Protein 4GRF (pdb70)

Organism: Phocaeicola vulgatus (strain ATCC 8482 / DSM 1447 / JCM 5826 / CCUG 4940 / NBRC 14291 / NCTC 11154) (NCBI:txid435590)

Radius of gyration: 13.59 Å; Cα contacts (8 Å, |Δi|>4): 256; chains: 1; bounding box: 32×30×38 Å

InterPro domains:
  IPR000866 Alkyl hydroperoxide reductase subunit C/ Thiol specific antioxidant [PF00578] (254-372)
  IPR013766 Thioredoxin domain [PS51352] (251-392)
  IPR025380 Domain of unknown function DUF4369 [PF14289] (26-128)
  IPR036249 Thioredoxin-like superfamily [SSF52833] (251-385)
  IPR050553 Thioredoxin family ResA/DsbE subfamily [PTHR42852] (204-386)

CATH classification: 3.40.30.10

Sequence (140 aa):
SLATTGSVAPAITGIDLKGNSVSSLNDFKGKYVLVDFWFAGCSSWCRKETPYLLKTYNAFKDDKKGFTIYGVSTDRREEEDWKKAIEEDKKSYWNQVLLQKDDVKDVLESYCCIVGFPHIILVDPEGKIVAKELRGDDLYNTVEKFVN

Secondary structure (DSSP, 8-state):
-PPTTPBPPP-EEE-TTS-EEEGGGGTTSEEEEEEE-TT-HHHHHTHHHHHHHHHHHTTSSEEEEEEE--S-HHHHHHHHHHHT--SEEEE--HHHHHHHHHHTT--SS-EEEEE-TTSBEEE----HHHHHHHHHHHH-

Nearest PDB structures (foldseek):
  4grf-assembly1_A  TM=1.007E+00  e=1.645E-31  Phocaeicola vulgatus ATCC 8482
  2lrn-assembly1_A  TM=9.675E-01  e=1.064E-24  Bacteroides sp. 4_3_47FAA
  2h1a-assembly1_A  TM=8.755E-01  e=2.260E-12  Bacillus subtilis
  2h19-assembly2_B  TM=8.879E-01  e=3.335E-12  Bacillus subtilis
  1st9-assembly2_B  TM=8.667E-01  e=2.119E-12  Bacillus subtilis

Solvent-accessible surface area: 7210 Å² total; per-residue (Å²): 54,44,70,78,43,34,118,13,36,94,3,61,1,53,30,84,178,56,83,75,23,23,14,95,90,27,110,56,85,44,3,0,0,8,0,10,62,18,69,11,82,138,6,53,119,8,16,87,81,1,61,86,0,46,75,42,4,87,132,114,29,1,6,0,0,0,0,0,20,18,210,114,94,84,40,8,96,122,1,3,98,118,28,108,4,118,17,50,6,0,22,6,104,167,123,54,33,148,91,10,36,106,45,2,58,20,135,39,60,11,14,1,3,0,2,15,33,135,8,93,4,33,13,68,113,4,65,15,98,78,0,56,80,19,0,70,145,55,27,107

B-factor: mean 28.74, std 13.78, range [12.65, 127.07]

Foldseek 3Di:
DDDFQDFQDKDWFAWPVRDIDIPLNLQQAKEKEWEEELPPVQSLVQLVVQVVLCVVPVVQRYFYEYEYAYPDPVSRVVSCVVSVNPTTYGYHDNVCNVVNCVSVVPDDPGWIFIAHSRRGTHGTPDGDPSNNVVSVVVRD

Structure (mmCIF, N/CA/C/O backbone):
data_4GRF
#
_entry.id   4GRF
#
_cell.length_a   34.664
_cell.length_b   52.650
_cell.length_c   82.622
_cell.angle_alpha   90.00
_cell.angle_beta   90.00
_cell.angle_gamma   90.00
#
_symmetry.space_group_name_H-M   'P 21 21 21'
#
loop_
_entity.id
_entity.type
_entity.pdbx_description
1 polymer 'Putative thiol-disulfide oxidoreductase'
2 non-polymer 'CHLORIDE ION'
3 non-polymer 'SULFATE ION'
4 non-polymer GLUTATHIONE
5 water water
#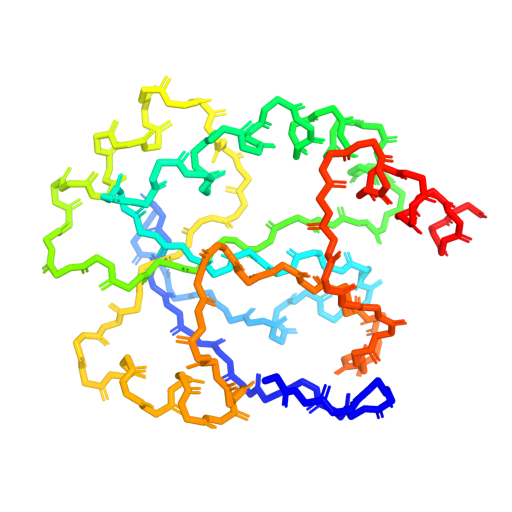
loop_
_atom_site.group_PDB
_atom_site.id
_atom_site.type_symbol
_atom_site.label_atom_id
_atom_site.label_alt_id
_atom_site.label_comp_id
_atom_site.label_asym_id
_atom_site.label_entity_id
_atom_site.label_seq_id
_atom_site.pdbx_PDB_ins_code
_atom_site.Cartn_x
_atom_site.Cartn_y
_atom_site.Cartn_z
_atom_site.occupancy
_atom_site.B_iso_or_equiv
_atom_site.auth_seq_id
_atom_site.auth_comp_id
_atom_site.auth_asym_id
_atom_site.auth_atom_id
_atom_site.pdbx_PDB_model_num
ATOM 1 N N . SER A 1 2 ? 27.738 56.071 19.569 1.00 42.11 250 SER A N 1
ATOM 2 C CA . SER A 1 2 ? 28.403 55.212 18.556 1.00 40.10 250 SER A CA 1
ATOM 3 C C . SER A 1 2 ? 29.917 55.476 18.520 1.00 47.03 250 SER A C 1
ATOM 4 O O . SER A 1 2 ? 30.428 56.353 19.207 1.00 43.67 250 SER A O 1
ATOM 7 N N . LEU A 1 3 ? 30.623 54.690 17.720 1.00 31.83 251 LEU A N 1
ATOM 8 C CA . LEU A 1 3 ? 32.062 54.854 17.516 1.00 30.67 251 LEU A CA 1
ATOM 9 C C . LEU A 1 3 ? 32.308 55.512 16.167 1.00 29.40 251 LEU A C 1
ATOM 10 O O . LEU A 1 3 ? 31.459 55.478 15.278 1.00 30.83 251 LEU A O 1
ATOM 15 N N . ALA A 1 4 ? 33.498 56.075 16.000 1.00 27.91 252 ALA A N 1
ATOM 16 C CA . ALA A 1 4 ? 33.884 56.645 14.717 1.00 31.71 252 ALA A CA 1
ATOM 17 C C . ALA A 1 4 ? 33.992 55.581 13.635 1.00 28.28 252 ALA A C 1
ATOM 18 O O . ALA A 1 4 ? 34.490 54.482 13.901 1.00 30.92 252 ALA A O 1
ATOM 20 N N . THR A 1 5 ? 33.555 55.902 12.414 1.00 31.56 253 THR A N 1
ATOM 21 C CA A THR A 1 5 ? 33.788 55.004 11.282 0.50 30.51 253 THR A CA 1
ATOM 22 C CA B THR A 1 5 ? 33.785 55.034 11.265 0.50 30.98 253 THR A CA 1
ATOM 23 C C . THR A 1 5 ? 35.300 54.832 11.131 1.00 30.46 253 THR A C 1
ATOM 24 O O . THR A 1 5 ? 36.078 55.750 11.397 1.00 31.32 253 THR A O 1
ATOM 31 N N . GLY A 1 6 ? 35.716 53.632 10.738 1.00 24.73 254 GLY A N 1
ATOM 32 C CA . GLY A 1 6 ? 37.125 53.255 10.751 1.00 27.19 254 GLY A CA 1
ATOM 33 C C . GLY A 1 6 ? 37.554 52.576 12.040 1.00 26.56 254 GLY A C 1
ATOM 34 O O . GLY A 1 6 ? 38.635 51.994 12.114 1.00 27.67 254 GLY A O 1
ATOM 35 N N . SER A 1 7 ? 36.725 52.639 13.076 1.00 22.68 255 SER A N 1
ATOM 36 C CA . SER A 1 7 ? 37.055 51.968 14.337 1.00 24.45 255 SER A CA 1
ATOM 37 C C . SER A 1 7 ? 36.991 50.459 14.161 1.00 22.00 255 SER A C 1
ATOM 38 O O . SER A 1 7 ? 36.182 49.963 13.393 1.00 23.10 255 SER A O 1
ATOM 41 N N . VAL A 1 8 ? 37.805 49.739 14.922 1.00 21.51 256 VAL A N 1
ATOM 42 C CA . VAL A 1 8 ? 37.698 48.286 15.001 1.00 19.96 256 VAL A CA 1
ATOM 43 C C . VAL A 1 8 ? 36.473 47.948 15.849 1.00 24.06 256 VAL A C 1
ATOM 44 O O . VAL A 1 8 ? 36.331 48.435 16.980 1.00 24.59 256 VAL A O 1
ATOM 48 N N . ALA A 1 9 ? 35.581 47.124 15.308 1.00 20.59 257 ALA A N 1
ATOM 49 C CA . ALA A 1 9 ? 34.392 46.751 16.052 1.00 20.85 257 ALA A CA 1
ATOM 50 C C . ALA A 1 9 ? 34.771 45.886 17.260 1.00 15.76 257 ALA A C 1
ATOM 51 O O . ALA A 1 9 ? 35.402 44.832 17.114 1.00 20.28 257 ALA A O 1
ATOM 53 N N . PRO A 1 10 ? 34.390 46.326 18.460 1.00 19.44 258 PRO A N 1
ATOM 54 C CA . PRO A 1 10 ? 34.641 45.523 19.653 1.00 21.18 258 PRO A CA 1
ATOM 55 C C . PRO A 1 10 ? 33.972 44.150 19.657 1.00 26.19 258 PRO A C 1
ATOM 56 O O . PRO A 1 10 ? 32.971 43.904 18.955 1.00 19.69 258 PRO A O 1
ATOM 60 N N . ALA A 1 11 ? 34.551 43.250 20.437 1.00 25.32 259 ALA A N 1
ATOM 61 C CA . ALA A 1 11 ? 34.042 41.896 20.519 1.00 25.83 259 ALA A CA 1
ATOM 62 C C . ALA A 1 11 ? 32.580 41.859 20.998 1.00 20.83 259 ALA A C 1
ATOM 63 O O . ALA A 1 11 ? 32.145 42.656 21.825 1.00 23.17 259 ALA A O 1
ATOM 65 N N . ILE A 1 12 ? 31.831 40.904 20.448 1.00 21.15 260 ILE A N 1
ATOM 66 C CA . ILE A 1 12 ? 30.469 40.616 20.866 1.00 18.97 260 ILE A CA 1
ATOM 67 C C . ILE A 1 12 ? 30.283 39.098 20.833 1.00 18.99 260 ILE A C 1
ATOM 68 O O . ILE A 1 12 ? 30.657 38.445 19.842 1.00 18.45 260 ILE A O 1
ATOM 73 N N . THR A 1 13 ? 29.709 38.537 21.900 1.00 18.73 261 THR A N 1
ATOM 74 C CA . THR A 1 13 ? 29.284 37.154 21.903 1.00 17.05 261 THR A CA 1
ATOM 75 C C . THR A 1 13 ? 27.925 37.084 22.565 1.00 17.72 261 THR A C 1
ATOM 76 O O . THR A 1 13 ? 27.689 37.767 23.562 1.00 21.05 261 THR A O 1
ATOM 80 N N . GLY A 1 14 ? 27.037 36.293 21.987 1.00 21.88 262 GLY A N 1
ATOM 81 C CA . GLY A 1 14 ? 25.749 35.989 22.594 1.00 22.95 262 GLY A CA 1
ATOM 82 C C . GLY A 1 14 ? 25.372 34.555 22.256 1.00 24.82 262 GLY A C 1
ATOM 83 O O . GLY A 1 14 ? 26.102 33.858 21.537 1.00 20.88 262 GLY A O 1
ATOM 84 N N . ILE A 1 15 ? 24.224 34.117 22.783 1.00 20.10 263 ILE A N 1
ATOM 85 C CA . ILE A 1 15 ? 23.694 32.794 22.514 1.00 18.69 263 ILE A CA 1
ATOM 86 C C . ILE A 1 15 ? 22.618 32.860 21.428 1.00 17.08 263 ILE A C 1
ATOM 87 O O . ILE A 1 15 ? 21.707 33.690 21.494 1.00 20.67 263 ILE A O 1
ATOM 92 N N . ASP A 1 16 ? 22.725 31.982 20.422 1.00 17.69 264 ASP A N 1
ATOM 93 C CA . ASP A 1 16 ? 21.848 32.021 19.277 1.00 20.17 264 ASP A CA 1
ATOM 94 C C . ASP A 1 16 ? 20.641 31.131 19.523 1.00 19.47 264 ASP A C 1
ATOM 95 O O . ASP A 1 16 ? 20.479 30.609 20.643 1.00 20.28 264 ASP A O 1
ATOM 100 N N . LEU A 1 17 ? 19.789 30.992 18.516 1.00 18.60 265 LEU A N 1
ATOM 101 C CA . LEU A 1 17 ? 18.524 30.250 18.668 1.00 19.24 265 LEU A CA 1
ATOM 102 C C . LEU A 1 17 ? 18.762 28.729 18.733 1.00 20.49 265 LEU A C 1
ATOM 103 O O . LEU A 1 17 ? 17.861 27.948 19.064 1.00 23.14 265 LEU A O 1
ATOM 108 N N . LYS A 1 18 ? 19.961 28.304 18.374 1.00 18.59 266 LYS A N 1
ATOM 109 C CA . LYS A 1 18 ? 20.320 26.884 18.507 1.00 21.48 266 LYS A CA 1
ATOM 110 C C . LYS A 1 18 ? 21.071 26.581 19.810 1.00 22.52 266 LYS A C 1
ATOM 111 O O . LYS A 1 18 ? 21.560 25.470 20.018 1.00 22.71 266 LYS A O 1
ATOM 117 N N . GLY A 1 19 ? 21.132 27.558 20.704 1.00 18.81 267 GLY A N 1
ATOM 118 C CA . GLY A 1 19 ? 21.739 27.368 22.005 1.00 18.28 267 GLY A CA 1
ATOM 119 C C . GLY A 1 19 ? 23.250 27.373 22.018 1.00 21.80 267 GLY A C 1
ATOM 120 O O . GLY A 1 19 ? 23.873 26.874 22.960 1.00 23.55 267 GLY A O 1
ATOM 121 N N . ASN A 1 20 ? 23.840 27.955 20.975 1.00 19.28 268 ASN A N 1
ATOM 122 C CA . ASN A 1 20 ? 25.288 28.006 20.830 1.00 18.64 268 ASN A CA 1
ATOM 123 C C . ASN A 1 20 ? 25.821 29.437 20.936 1.00 21.06 268 ASN A C 1
ATOM 124 O O . ASN A 1 20 ? 25.129 30.384 20.608 1.00 21.39 268 ASN A O 1
ATOM 129 N N . SER A 1 21 ? 27.051 29.589 21.407 1.00 20.86 269 SER A N 1
ATOM 130 C CA . SER A 1 21 ? 27.660 30.897 21.479 1.00 21.32 269 SER A CA 1
ATOM 131 C C . SER A 1 21 ? 28.139 31.262 20.078 1.00 24.88 269 SER A C 1
ATOM 132 O O . SER A 1 21 ? 28.792 30.461 19.410 1.00 26.38 269 SER A O 1
ATOM 135 N N . VAL A 1 22 ? 27.804 32.468 19.641 1.00 19.65 270 VAL A N 1
ATOM 136 C CA . VAL A 1 22 ? 28.183 32.955 18.324 1.00 19.44 270 VAL A CA 1
ATOM 137 C C . VAL A 1 22 ? 28.657 34.391 18.510 1.00 19.30 270 VAL A C 1
ATOM 138 O O . VAL A 1 22 ? 27.975 35.200 19.156 1.00 20.35 270 VAL A O 1
ATOM 142 N N . SER A 1 23 ? 29.848 34.667 17.990 1.00 20.30 271 SER A N 1
ATOM 143 C CA A SER A 1 23 ? 30.523 35.948 18.155 0.50 18.29 271 SER A CA 1
ATOM 144 C CA B SER A 1 23 ? 30.497 35.954 18.165 0.50 19.47 271 SER A CA 1
ATOM 145 C C . SER A 1 23 ? 30.624 36.702 16.834 1.00 18.02 271 SER A C 1
ATOM 146 O O . SER A 1 23 ? 30.600 36.108 15.782 1.00 18.62 271 SER A O 1
ATOM 151 N N . LEU A 1 24 ? 30.786 38.007 16.920 1.00 18.75 272 LEU A N 1
ATOM 152 C CA . LEU A 1 24 ? 30.983 38.827 15.732 1.00 19.93 272 LEU A CA 1
ATOM 153 C C . LEU A 1 24 ? 32.200 38.327 14.943 1.00 16.91 272 LEU A C 1
ATOM 154 O O . LEU A 1 24 ? 32.182 38.287 13.715 1.00 17.38 272 LEU A O 1
ATOM 159 N N . ASN A 1 25 ? 33.244 37.921 15.658 1.00 19.13 273 ASN A N 1
ATOM 160 C CA . ASN A 1 25 ? 34.484 37.416 15.024 1.00 20.39 273 ASN A CA 1
ATOM 161 C C . ASN A 1 25 ? 34.242 36.189 14.139 1.00 22.11 273 ASN A C 1
ATOM 162 O O . ASN A 1 25 ? 34.995 35.928 13.196 1.00 21.66 273 ASN A O 1
ATOM 167 N N . ASP A 1 26 ? 33.169 35.438 14.418 1.00 17.97 274 ASP A N 1
ATOM 168 C CA . ASP A 1 26 ? 32.846 34.264 13.644 1.00 18.56 274 ASP A CA 1
ATOM 169 C C . ASP A 1 26 ? 32.573 34.605 12.188 1.00 19.24 274 ASP A C 1
ATOM 170 O O . ASP A 1 26 ? 32.632 33.729 11.320 1.00 23.29 274 ASP A O 1
ATOM 175 N N . PHE A 1 27 ? 32.293 35.873 11.919 1.00 18.21 275 PHE A N 1
ATOM 176 C CA . PHE A 1 27 ? 31.914 36.298 10.579 1.00 18.70 275 PHE A CA 1
ATOM 177 C C . PHE A 1 27 ? 32.994 37.079 9.846 1.00 17.81 275 PHE A C 1
ATOM 178 O O . PHE A 1 27 ? 32.726 37.713 8.809 1.00 19.43 275 PHE A O 1
ATOM 186 N N . LYS A 1 28 ? 34.209 37.030 10.373 1.00 20.95 276 LYS A N 1
ATOM 187 C CA . LYS A 1 28 ? 35.341 37.550 9.645 1.00 19.53 276 LYS A CA 1
ATOM 188 C C . LYS A 1 28 ? 35.357 36.939 8.248 1.00 20.72 276 LYS A C 1
ATOM 189 O O . LYS A 1 28 ? 35.060 35.746 8.056 1.00 21.48 276 LYS A O 1
ATOM 195 N N . GLY A 1 29 ? 35.680 37.771 7.267 1.00 21.59 277 GLY A N 1
ATOM 196 C CA . GLY A 1 29 ? 35.604 37.364 5.881 1.00 20.21 277 GLY A CA 1
ATOM 197 C C . GLY A 1 29 ? 34.353 37.849 5.174 1.00 25.93 277 GLY A C 1
ATOM 198 O O . GLY A 1 29 ? 34.305 37.876 3.946 1.00 25.85 277 GLY A O 1
ATOM 199 N N . LYS A 1 30 ? 33.335 38.225 5.946 1.00 18.88 278 LYS A N 1
ATOM 200 C CA . LYS A 1 30 ? 32.097 38.750 5.392 1.00 19.27 278 LYS A CA 1
ATOM 201 C C . LYS A 1 30 ? 31.836 40.176 5.848 1.00 15.93 278 LYS A C 1
ATOM 202 O O . LYS A 1 30 ? 32.335 40.601 6.876 1.00 19.11 278 LYS A O 1
ATOM 208 N N . TYR A 1 31 ? 31.087 40.930 5.037 1.00 19.91 279 TYR A N 1
ATOM 209 C CA . TYR A 1 31 ? 30.456 42.140 5.517 1.00 19.42 279 TYR A CA 1
ATOM 210 C C . TYR A 1 31 ? 29.328 41.698 6.442 1.00 18.97 279 TYR A C 1
ATOM 211 O O . TYR A 1 31 ? 28.610 40.754 6.141 1.00 18.82 279 TYR A O 1
ATOM 220 N N . VAL A 1 32 ? 29.195 42.392 7.571 1.00 16.80 280 VAL A N 1
ATOM 221 C CA . VAL A 1 32 ? 28.180 42.061 8.547 1.00 17.36 280 VAL A CA 1
ATOM 222 C C . VAL A 1 32 ? 27.454 43.329 8.950 1.00 15.87 280 VAL A C 1
ATOM 223 O O . VAL A 1 32 ? 28.077 44.271 9.413 1.00 16.93 280 VAL A O 1
ATOM 227 N N . LEU A 1 33 ? 26.139 43.336 8.793 1.00 16.71 281 LEU A N 1
ATOM 228 C CA . LEU A 1 33 ? 25.326 44.352 9.396 1.00 13.65 281 LEU A CA 1
ATOM 229 C C . LEU A 1 33 ? 25.081 43.881 10.814 1.00 16.30 281 LEU A C 1
ATOM 230 O O . LEU A 1 33 ? 24.604 42.760 11.030 1.00 16.86 281 LEU A O 1
ATOM 235 N N . VAL A 1 34 ? 25.451 44.710 11.776 1.00 14.88 282 VAL A N 1
ATOM 236 C CA . VAL A 1 34 ? 25.192 44.413 13.171 1.00 12.96 282 VAL A CA 1
ATOM 237 C C . VAL A 1 34 ? 24.009 45.278 13.635 1.00 13.54 282 VAL A C 1
ATOM 238 O O . VAL A 1 34 ? 24.045 46.513 13.519 1.00 16.85 282 VAL A O 1
ATOM 242 N N . ASP A 1 35 ? 22.956 44.601 14.067 1.00 15.02 283 ASP A N 1
ATOM 243 C CA . ASP A 1 35 ? 21.708 45.230 14.480 1.00 13.95 283 ASP A CA 1
ATOM 244 C C . ASP A 1 35 ? 21.511 45.039 15.970 1.00 15.72 283 ASP A C 1
ATOM 245 O O . ASP A 1 35 ? 21.190 43.936 16.407 1.00 16.19 283 ASP A O 1
ATOM 250 N N . PHE A 1 36 ? 21.759 46.089 16.747 1.00 18.90 284 PHE A N 1
ATOM 251 C CA . PHE A 1 36 ? 21.498 46.076 18.177 1.00 16.84 284 PHE A CA 1
ATOM 252 C C . PHE A 1 36 ? 20.047 46.502 18.426 1.00 16.79 284 PHE A C 1
ATOM 253 O O . PHE A 1 36 ? 19.598 47.564 17.977 1.00 18.19 284 PHE A O 1
ATOM 261 N N . TRP A 1 37 ? 19.324 45.672 19.164 1.00 17.17 285 TRP A N 1
ATOM 262 C CA . TRP A 1 37 ? 17.877 45.841 19.298 1.00 16.97 285 TRP A CA 1
ATOM 263 C C . TRP A 1 37 ? 17.340 45.148 20.541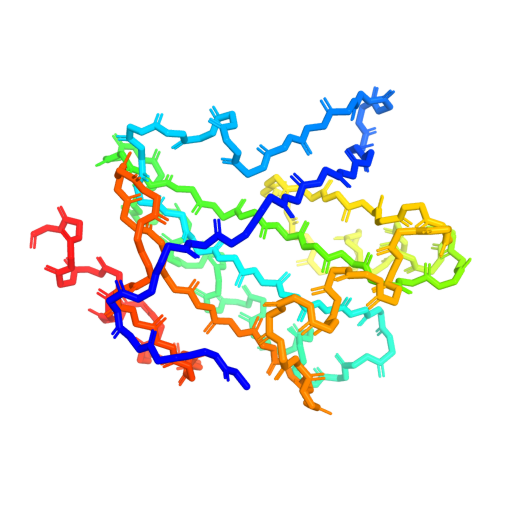 1.00 17.29 285 TRP A C 1
ATOM 264 O O . TRP A 1 37 ? 18.064 44.483 21.272 1.00 18.36 285 TRP A O 1
ATOM 275 N N . PHE A 1 38 ? 16.043 45.321 20.785 1.00 17.37 286 PHE A N 1
ATOM 276 C CA . PHE A 1 38 ? 15.354 44.502 21.758 1.00 17.96 286 PHE A CA 1
ATOM 277 C C . PHE A 1 38 ? 13.883 44.554 21.371 1.00 16.04 286 PHE A C 1
ATOM 278 O O . PHE A 1 38 ? 13.471 45.413 20.607 1.00 16.56 286 PHE A O 1
ATOM 286 N N . ALA A 1 39 ? 13.111 43.607 21.882 1.00 18.68 287 ALA A N 1
ATOM 287 C CA . ALA A 1 39 ? 11.728 43.420 21.470 1.00 19.11 287 ALA A CA 1
ATOM 288 C C . ALA A 1 39 ? 10.864 44.676 21.643 1.00 16.96 287 ALA A C 1
ATOM 289 O O . ALA A 1 39 ? 9.976 44.933 20.815 1.00 21.05 287 ALA A O 1
ATOM 291 N N . GLY A 1 40 ? 11.127 45.452 22.693 1.00 19.52 288 GLY A N 1
ATOM 292 C CA . GLY A 1 40 ? 10.331 46.649 22.991 1.00 20.22 288 GLY A CA 1
ATOM 293 C C . GLY A 1 40 ? 10.748 47.908 22.244 1.00 23.01 288 GLY A C 1
ATOM 294 O O . GLY A 1 40 ? 10.306 49.019 22.569 1.00 23.48 288 GLY A O 1
ATOM 295 N N . CYS A 1 41 ? 11.602 47.742 21.242 1.00 21.99 289 CYS A N 1
ATOM 296 C CA . CYS A 1 41 ? 12.033 48.864 20.415 1.00 20.25 289 CYS A CA 1
ATOM 297 C C . CYS A 1 41 ? 11.262 48.844 19.097 1.00 20.11 289 CYS A C 1
ATOM 298 O O . CYS A 1 41 ? 11.591 48.074 18.169 1.00 22.22 289 CYS A O 1
ATOM 301 N N . SER A 1 42 ? 10.225 49.676 18.999 1.00 20.21 290 SER A N 1
ATOM 302 C CA A SER A 1 42 ? 9.320 49.666 17.844 0.50 20.51 290 SER A CA 1
ATOM 303 C CA B SER A 1 42 ? 9.331 49.609 17.852 0.50 21.09 290 SER A CA 1
ATOM 304 C C . SER A 1 42 ? 10.050 49.924 16.535 1.00 19.19 290 SER A C 1
ATOM 305 O O . SER A 1 42 ? 9.884 49.220 15.553 1.00 20.45 290 SER A O 1
ATOM 310 N N . TRP A 1 43 ? 10.858 50.964 16.530 1.00 18.91 291 TRP A N 1
ATOM 311 C CA . TRP A 1 43 ? 11.559 51.338 15.330 1.00 19.93 291 TRP A CA 1
ATOM 312 C C . TRP A 1 43 ? 12.522 50.240 14.889 1.00 19.19 291 TRP A C 1
ATOM 313 O O . TRP A 1 43 ? 12.713 50.022 13.695 1.00 19.94 291 TRP A O 1
ATOM 324 N N . CYS A 1 44 ? 13.129 49.556 15.848 1.00 20.76 292 CYS A N 1
ATOM 325 C CA . CYS A 1 44 ? 13.988 48.390 15.524 1.00 22.25 292 CYS A CA 1
ATOM 326 C C . CYS A 1 44 ? 13.194 47.343 14.735 1.00 22.44 292 CYS A C 1
ATOM 327 O O . CYS A 1 44 ? 13.645 46.827 13.708 1.00 23.33 292 CYS A O 1
ATOM 330 N N . ARG A 1 45 ? 11.989 47.050 15.203 1.00 21.82 293 ARG A N 1
ATOM 331 C CA . ARG A 1 45 ? 11.177 46.014 14.615 1.00 21.47 293 ARG A CA 1
ATOM 332 C C . ARG A 1 45 ? 10.758 46.457 13.220 1.00 22.70 293 ARG A C 1
ATOM 333 O O . ARG A 1 45 ? 10.666 45.643 12.294 1.00 23.80 293 ARG A O 1
ATOM 341 N N . LYS A 1 46 ? 10.479 47.751 13.070 1.00 20.22 294 LYS A N 1
ATOM 342 C CA . LYS A 1 46 ? 10.037 48.278 11.776 1.00 21.53 294 LYS A CA 1
ATOM 343 C C . LYS A 1 46 ? 11.115 48.246 10.704 1.00 19.65 294 LYS A C 1
ATOM 344 O O . LYS A 1 46 ? 10.819 48.409 9.522 1.00 20.38 294 LYS A O 1
ATOM 350 N N . GLU A 1 47 ? 12.362 48.009 11.081 1.00 19.80 295 GLU A N 1
ATOM 351 C CA . GLU A 1 47 ? 13.421 47.912 10.088 1.00 20.15 295 GLU A CA 1
ATOM 352 C C . GLU A 1 47 ? 13.468 46.509 9.433 1.00 19.78 295 GLU A C 1
ATOM 353 O O . GLU A 1 47 ? 14.175 46.287 8.446 1.00 19.35 295 GLU A O 1
ATOM 359 N N . THR A 1 48 ? 12.728 45.574 10.005 1.00 16.92 296 THR A N 1
ATOM 360 C CA . THR A 1 48 ? 12.746 44.167 9.589 1.00 18.40 296 THR A CA 1
ATOM 361 C C . THR A 1 48 ? 12.638 43.954 8.060 1.00 16.27 296 THR A C 1
ATOM 362 O O . THR A 1 48 ? 13.463 43.253 7.481 1.00 18.15 296 THR A O 1
ATOM 366 N N . PRO A 1 49 ? 11.609 44.518 7.416 1.00 20.48 297 PRO A N 1
ATOM 367 C CA . PRO A 1 49 ? 11.473 44.318 5.961 1.00 22.29 297 PRO A CA 1
ATOM 368 C C . PRO A 1 49 ? 12.702 44.800 5.182 1.00 20.24 297 PRO A C 1
ATOM 369 O O . PRO A 1 49 ? 13.133 44.126 4.246 1.00 20.87 297 PRO A O 1
ATOM 373 N N . TYR A 1 50 ? 13.270 45.934 5.574 1.00 20.02 298 TYR A N 1
ATOM 374 C CA . TYR A 1 50 ? 14.508 46.407 4.947 1.00 22.38 298 TYR A CA 1
ATOM 375 C C . TYR A 1 50 ? 15.681 45.478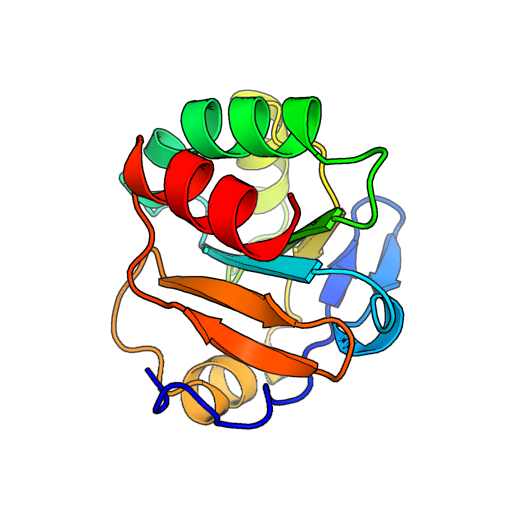 5.191 1.00 19.81 298 TYR A C 1
ATOM 376 O O . TYR A 1 50 ? 16.473 45.241 4.286 1.00 18.69 298 TYR A O 1
ATOM 385 N N . LEU A 1 51 ? 15.829 45.004 6.426 1.00 19.84 299 LEU A N 1
ATOM 386 C CA . LEU A 1 51 ? 16.855 44.021 6.742 1.00 17.21 299 LEU A CA 1
ATOM 387 C C . LEU A 1 51 ? 16.686 42.714 5.973 1.00 17.1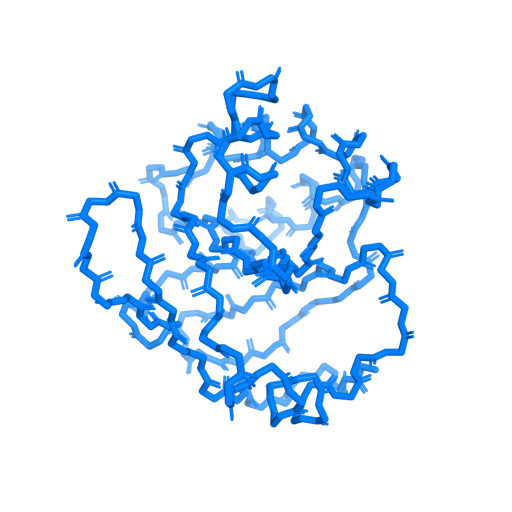6 299 LEU A C 1
ATOM 388 O O . LEU A 1 51 ? 17.649 42.152 5.459 1.00 19.76 299 LEU A O 1
ATOM 393 N N . LEU A 1 52 ? 15.451 42.224 5.861 1.00 16.86 300 LEU A N 1
ATOM 394 C CA . LEU A 1 52 ? 15.229 40.979 5.136 1.00 17.41 300 LEU A CA 1
ATOM 395 C C . LEU A 1 52 ? 15.507 41.137 3.633 1.00 20.80 300 LEU A C 1
ATOM 396 O O . LEU A 1 52 ? 16.142 40.268 3.036 1.00 21.49 300 LEU A O 1
ATOM 401 N N . LYS A 1 53 ? 15.057 42.243 3.047 1.00 22.93 301 LYS A N 1
ATOM 402 C CA . LYS A 1 53 ? 15.304 42.533 1.621 1.00 23.62 301 LYS A CA 1
ATOM 403 C C . LYS A 1 53 ? 16.812 42.537 1.362 1.00 28.14 301 LYS A C 1
ATOM 404 O O . LYS A 1 53 ? 17.301 42.003 0.376 1.00 21.70 301 LYS A O 1
ATOM 408 N N . THR A 1 54 ? 17.535 43.169 2.268 1.00 20.06 302 THR A N 1
ATOM 409 C CA . THR A 1 54 ? 19.012 43.296 2.144 1.00 16.24 302 THR A CA 1
ATOM 410 C C . THR A 1 54 ? 19.693 41.948 2.316 1.00 18.72 302 THR A C 1
ATOM 411 O O . THR A 1 54 ? 20.602 41.586 1.544 1.00 19.59 302 THR A O 1
ATOM 415 N N . TYR A 1 55 ? 19.249 41.175 3.303 1.00 19.73 303 TYR A N 1
ATOM 416 C CA . TYR A 1 55 ? 19.816 39.878 3.597 1.00 18.73 303 TYR A CA 1
ATOM 417 C C . TYR A 1 55 ? 19.622 38.964 2.392 1.00 23.20 303 TYR A C 1
ATOM 418 O O . TYR A 1 55 ? 20.547 38.273 1.953 1.00 23.75 303 TYR A O 1
ATOM 427 N N . ASN A 1 56 ? 18.432 38.975 1.840 1.00 22.68 304 ASN A N 1
ATOM 428 C CA . ASN A 1 56 ? 18.145 38.146 0.699 1.00 23.70 304 ASN A CA 1
ATOM 429 C C . ASN A 1 56 ? 18.968 38.508 -0.537 1.00 19.35 304 ASN A C 1
ATOM 430 O O . ASN A 1 56 ? 19.379 37.659 -1.244 1.00 24.26 304 ASN A O 1
ATOM 435 N N . ALA A 1 57 ? 19.164 39.781 -0.785 1.00 21.92 305 ALA A N 1
ATOM 436 C CA . ALA A 1 57 ? 19.869 40.262 -1.971 1.00 22.25 305 ALA A CA 1
ATOM 437 C C . ALA A 1 57 ? 21.354 39.914 -1.951 1.00 28.06 305 ALA A C 1
ATOM 438 O O . ALA A 1 57 ? 21.927 39.628 -2.990 1.00 26.36 305 ALA A O 1
ATOM 440 N N . PHE A 1 58 ? 21.965 39.947 -0.766 1.00 20.87 306 PHE A N 1
ATOM 441 C CA . PHE A 1 58 ? 23.433 39.834 -0.617 1.00 20.27 306 PHE A CA 1
ATOM 442 C C . PHE A 1 58 ? 24.010 38.630 0.163 1.00 21.04 306 PHE A C 1
ATOM 443 O O . PHE A 1 58 ? 25.248 38.436 0.211 1.00 20.47 306 PHE A O 1
ATOM 451 N N . LYS A 1 59 ? 23.147 37.821 0.772 1.00 20.73 307 LYS A N 1
ATOM 452 C CA . LYS A 1 59 ? 23.575 36.689 1.596 1.00 20.41 307 LYS A CA 1
ATOM 453 C C . LYS A 1 59 ? 24.462 35.676 0.860 1.00 28.20 307 LYS A C 1
ATOM 454 O O . LYS A 1 59 ? 25.170 34.916 1.489 1.00 30.18 307 LYS A O 1
ATOM 460 N N . ASP A 1 60 ? 24.403 35.646 -0.462 1.00 30.35 308 ASP A N 1
ATOM 461 C CA A ASP A 1 60 ? 25.219 34.689 -1.198 0.50 34.32 308 ASP A CA 1
ATOM 462 C CA B ASP A 1 60 ? 25.202 34.710 -1.239 0.50 34.76 308 ASP A CA 1
ATOM 463 C C . ASP A 1 60 ? 26.553 35.304 -1.628 1.00 32.93 308 ASP A C 1
ATOM 464 O O . ASP A 1 60 ? 27.381 34.622 -2.231 1.00 37.84 308 ASP A O 1
ATOM 473 N N . LYS A 1 61 ? 26.769 36.577 -1.301 1.00 26.44 309 LYS A N 1
ATOM 474 C CA A LYS A 1 61 ? 27.925 37.308 -1.821 0.50 23.85 309 LYS A CA 1
ATOM 475 C CA B LYS A 1 61 ? 27.921 37.317 -1.819 0.50 24.77 309 LYS A CA 1
ATOM 476 C C . LYS A 1 61 ? 28.936 37.797 -0.784 1.00 23.70 309 LYS A C 1
ATOM 477 O O . LYS A 1 61 ? 29.703 38.716 -1.066 1.00 25.98 309 LYS A O 1
ATOM 488 N N . GLY A 1 62 ? 28.957 37.174 0.388 1.00 26.09 310 GLY A N 1
ATOM 489 C CA . GLY A 1 62 ? 29.917 37.538 1.422 1.00 30.62 310 GLY A CA 1
ATOM 490 C C . GLY A 1 62 ? 29.329 38.569 2.375 1.00 25.36 310 GLY A C 1
ATOM 491 O O . GLY A 1 62 ? 29.994 39.547 2.733 1.00 23.71 310 GLY A O 1
ATOM 492 N N . PHE A 1 63 ? 28.063 38.356 2.727 1.00 23.43 311 PHE A N 1
ATOM 493 C CA . PHE A 1 63 ? 27.328 39.260 3.606 1.00 20.34 311 PHE A CA 1
ATOM 494 C C . PHE A 1 63 ? 26.419 38.486 4.540 1.00 18.93 311 PHE A C 1
ATOM 495 O O . PHE A 1 63 ? 25.777 37.508 4.151 1.00 20.11 311 PHE A O 1
ATOM 503 N N . THR A 1 64 ? 26.328 38.949 5.781 1.00 17.96 312 THR A N 1
ATOM 504 C CA . THR A 1 64 ? 25.285 38.452 6.663 1.00 18.21 312 THR A CA 1
ATOM 505 C C . THR A 1 64 ? 24.792 39.547 7.634 1.00 14.84 312 THR A C 1
ATOM 506 O O . THR A 1 64 ? 25.306 40.664 7.661 1.00 17.18 312 THR A O 1
ATOM 510 N N . ILE A 1 65 ? 23.750 39.211 8.385 1.00 16.18 313 ILE A N 1
ATOM 511 C CA . ILE A 1 65 ? 23.269 40.080 9.451 1.00 15.36 313 ILE A CA 1
ATOM 512 C C . ILE A 1 65 ? 23.440 39.349 10.763 1.00 12.65 313 ILE A C 1
ATOM 513 O O . ILE A 1 65 ? 23.116 38.148 10.898 1.00 16.38 313 ILE A O 1
ATOM 518 N N . TYR A 1 66 ? 23.972 40.086 11.738 1.00 14.98 314 TYR A N 1
ATOM 519 C CA . TYR A 1 66 ? 24.187 39.608 13.093 1.00 15.22 314 TYR A CA 1
ATOM 520 C C . TYR A 1 66 ? 23.334 40.474 14.026 1.00 16.07 314 TYR A C 1
ATOM 521 O O . TYR A 1 66 ? 23.616 41.659 14.265 1.00 16.47 314 TYR A O 1
ATOM 530 N N . GLY A 1 67 ? 22.233 39.900 14.504 1.00 15.67 315 GLY A N 1
ATOM 531 C CA . GLY A 1 67 ? 21.353 40.627 15.401 1.00 18.35 315 GLY A CA 1
ATOM 532 C C . GLY A 1 67 ? 21.730 40.378 16.846 1.00 15.32 315 GLY A C 1
ATOM 533 O O . GLY A 1 67 ? 21.972 39.226 17.252 1.00 16.83 315 GLY A O 1
ATOM 534 N N . VAL A 1 68 ? 21.799 41.469 17.612 1.00 17.47 316 VAL A N 1
ATOM 535 C CA . VAL A 1 68 ? 22.265 41.450 18.986 1.00 14.15 316 VAL A CA 1
ATOM 536 C C . VAL A 1 68 ? 21.226 42.070 19.88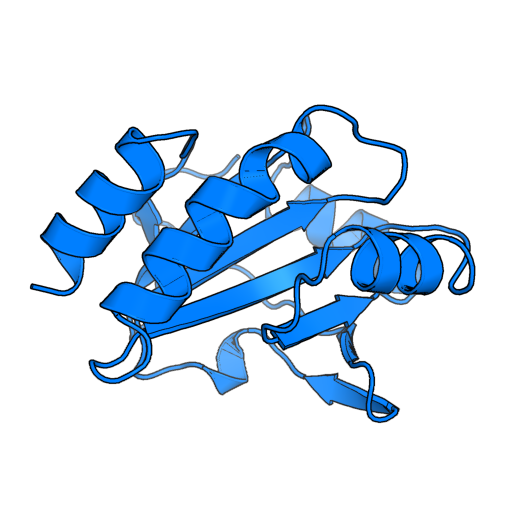5 1.00 16.22 316 VAL A C 1
ATOM 537 O O . VAL A 1 68 ? 21.001 43.277 19.827 1.00 16.98 316 VAL A O 1
ATOM 541 N N . SER A 1 69 ? 20.546 41.236 20.683 1.00 15.78 317 SER A N 1
ATOM 542 C CA . SER A 1 69 ? 19.493 41.739 21.573 1.00 15.37 317 SER A CA 1
ATOM 543 C C . SER A 1 69 ? 19.945 41.905 23.000 1.00 19.88 317 SER A C 1
ATOM 544 O O . SER A 1 69 ? 20.717 41.097 23.529 1.00 19.06 317 SER A O 1
ATOM 547 N N . THR A 1 70 ? 19.425 42.964 23.608 1.00 17.78 318 THR A N 1
ATOM 548 C CA . THR A 1 70 ? 19.620 43.264 25.008 1.00 19.86 318 THR A CA 1
ATOM 549 C C . THR A 1 70 ? 18.387 42.895 25.847 1.00 22.98 318 THR A C 1
ATOM 550 O O . THR A 1 70 ? 18.271 43.292 26.994 1.00 21.80 318 THR A O 1
ATOM 554 N N . ASP A 1 71 ? 17.485 42.120 25.289 1.00 21.55 319 ASP A N 1
ATOM 555 C CA . ASP A 1 71 ? 16.262 41.746 26.004 1.00 21.91 319 ASP A CA 1
ATOM 556 C C . ASP A 1 71 ? 16.550 41.110 27.370 1.00 21.55 319 ASP A C 1
ATOM 557 O O . ASP A 1 71 ? 17.373 40.199 27.484 1.00 23.39 319 ASP A O 1
ATOM 562 N N . ARG A 1 72 ? 15.850 41.591 28.406 1.00 22.58 320 ARG A N 1
ATOM 563 C CA . ARG A 1 72 ? 15.983 41.027 29.741 1.00 27.63 320 ARG A CA 1
ATOM 564 C C . ARG A 1 72 ? 15.322 39.653 29.801 1.00 28.02 320 ARG A C 1
ATOM 565 O O . ARG A 1 72 ? 15.758 38.776 30.547 1.00 31.43 320 ARG A O 1
ATOM 573 N N . ARG A 1 73 ? 14.311 39.452 28.983 1.00 23.78 321 ARG A N 1
ATOM 574 C CA . ARG A 1 73 ? 13.653 38.172 28.956 1.00 24.20 321 ARG A CA 1
ATOM 575 C C . ARG A 1 73 ? 13.777 37.440 27.638 1.00 22.61 321 ARG A C 1
ATOM 576 O O . ARG A 1 73 ? 13.384 37.920 26.614 1.00 22.54 321 ARG A O 1
ATOM 584 N N . GLU A 1 74 ? 14.281 36.232 27.723 1.00 25.41 322 GLU A N 1
ATOM 585 C CA . GLU A 1 74 ? 14.460 35.388 26.572 1.00 26.49 322 GLU A CA 1
ATOM 586 C C . GLU A 1 74 ? 13.146 35.168 25.826 1.00 24.90 322 GLU A C 1
ATOM 587 O O . GLU A 1 74 ? 13.112 35.155 24.592 1.00 24.44 322 GLU A O 1
ATOM 593 N N . GLU A 1 75 ? 12.043 35.040 26.560 1.00 23.65 323 GLU A N 1
ATOM 594 C CA A GLU A 1 75 ? 10.745 34.812 25.938 0.50 23.65 323 GLU A CA 1
ATOM 595 C CA B GLU A 1 75 ? 10.756 34.797 25.918 0.50 24.06 323 GLU A CA 1
ATOM 596 C C . GLU A 1 75 ? 10.349 35.968 25.022 1.00 24.97 323 GLU A C 1
ATOM 597 O O . GLU A 1 75 ? 9.817 35.749 23.946 1.00 25.80 323 GLU A O 1
ATOM 608 N N . ASP A 1 76 ? 10.609 37.201 25.470 1.00 25.24 324 ASP A N 1
ATOM 609 C CA . ASP A 1 76 ? 10.270 38.398 24.692 1.00 22.34 324 ASP A CA 1
ATOM 610 C C . ASP A 1 76 ? 11.065 38.444 23.385 1.00 21.71 324 ASP A C 1
ATOM 611 O O . ASP A 1 76 ? 10.529 38.789 22.321 1.00 23.67 324 ASP A O 1
ATOM 616 N N . TRP A 1 77 ? 12.347 38.108 23.489 1.00 20.50 325 TRP A N 1
ATOM 617 C CA . TRP A 1 77 ? 13.252 38.032 22.344 1.00 21.46 325 TRP A CA 1
ATOM 618 C C . TRP A 1 77 ? 12.767 37.018 21.304 1.00 19.74 325 TRP A C 1
ATOM 619 O O . TRP A 1 77 ? 12.642 37.332 20.115 1.00 21.21 325 TRP A O 1
ATOM 630 N N . LYS A 1 78 ? 12.460 35.803 21.746 1.00 19.52 326 LYS A N 1
ATOM 631 C CA . LYS A 1 78 ? 12.007 34.763 20.833 1.00 21.42 326 LYS A CA 1
ATOM 632 C C . LYS A 1 78 ? 10.657 35.092 20.196 1.00 19.89 326 LYS A C 1
ATOM 633 O O . LYS A 1 78 ? 10.446 34.873 18.984 1.00 23.96 326 LYS A O 1
ATOM 639 N N . LYS A 1 79 ? 9.755 35.655 20.983 1.00 24.50 327 LYS A N 1
ATOM 640 C CA . LYS A 1 79 ? 8.457 36.037 20.454 1.00 24.48 327 LYS A CA 1
ATOM 641 C C . LYS A 1 79 ? 8.623 37.082 19.363 1.00 30.42 327 LYS A C 1
ATOM 642 O O . LYS A 1 79 ? 7.917 37.042 18.373 1.00 24.51 327 LYS A O 1
ATOM 648 N N . ALA A 1 80 ? 9.559 38.015 19.534 1.00 21.00 328 ALA A N 1
ATOM 649 C CA . ALA A 1 80 ? 9.724 39.073 18.555 1.00 22.58 328 ALA A CA 1
ATOM 650 C C . ALA A 1 80 ? 10.254 38.489 17.255 1.00 19.12 328 ALA A C 1
ATOM 651 O O . ALA A 1 80 ? 9.833 38.873 16.158 1.00 22.13 328 ALA A O 1
ATOM 653 N N . ILE A 1 81 ? 11.205 37.569 17.367 1.00 18.26 329 ILE A N 1
ATOM 654 C CA . ILE A 1 81 ? 11.830 36.995 16.194 1.00 21.28 329 ILE A CA 1
ATOM 655 C C . ILE A 1 81 ? 10.786 36.219 15.382 1.00 24.55 329 ILE A C 1
ATOM 656 O O . ILE A 1 81 ? 10.710 36.346 14.152 1.00 22.59 329 ILE A O 1
ATOM 661 N N . GLU A 1 82 ? 9.940 35.479 16.088 1.00 27.08 330 GLU A N 1
ATOM 662 C CA . GLU A 1 82 ? 8.863 34.746 15.426 1.00 29.32 330 GLU A CA 1
ATOM 663 C C . GLU A 1 82 ? 7.858 35.700 14.761 1.00 23.63 330 GLU A C 1
ATOM 664 O O . GLU A 1 82 ? 7.402 35.435 13.654 1.00 29.59 330 GLU A O 1
ATOM 670 N N . GLU A 1 83 ? 7.475 36.767 15.457 1.00 24.62 331 GLU A N 1
ATOM 671 C CA . GLU A 1 83 ? 6.551 37.764 14.901 1.00 26.63 331 GLU A CA 1
ATOM 672 C C . GLU A 1 83 ? 7.144 38.464 13.666 1.00 30.83 331 GLU A C 1
ATOM 673 O O . GLU A 1 83 ? 6.441 38.762 12.680 1.00 26.83 331 GLU A O 1
ATOM 679 N N . ASP A 1 84 ? 8.449 38.724 13.716 1.00 23.13 332 ASP A N 1
ATOM 680 C CA . ASP A 1 84 ? 9.117 39.468 12.645 1.00 25.73 332 ASP A CA 1
ATOM 681 C C . ASP A 1 84 ? 9.662 38.602 11.504 1.00 24.06 332 ASP A C 1
ATOM 682 O O . ASP A 1 84 ? 9.965 39.116 10.422 1.00 25.26 332 ASP A O 1
ATOM 687 N N . LYS A 1 85 ? 9.786 37.299 11.746 1.00 25.28 333 LYS A N 1
ATOM 688 C CA A LYS A 1 85 ? 10.417 36.381 10.809 0.50 26.70 333 LYS A CA 1
ATOM 689 C CA B LYS A 1 85 ? 10.415 36.377 10.815 0.50 26.61 333 LYS A CA 1
ATOM 690 C C . LYS A 1 85 ? 11.849 36.816 10.514 1.00 24.60 333 LYS A C 1
ATOM 691 O O . LYS A 1 85 ? 12.315 36.732 9.379 1.00 25.73 333 LYS A O 1
ATOM 702 N N . SER A 1 86 ? 12.541 37.289 11.543 1.00 23.66 334 SER A N 1
ATOM 703 C CA . SER A 1 86 ? 13.896 37.831 11.352 1.00 23.36 334 SER A CA 1
ATOM 704 C C . SER A 1 86 ? 14.963 36.754 11.531 1.00 25.12 334 SER A C 1
ATOM 705 O O . SER A 1 86 ? 15.772 36.800 12.472 1.00 21.36 334 SER A O 1
ATOM 708 N N . TYR A 1 87 ? 14.960 35.778 10.626 1.00 21.84 335 TYR A N 1
ATOM 709 C CA . TYR A 1 87 ? 15.749 34.572 10.812 1.00 23.72 335 TYR A CA 1
ATOM 710 C C . TYR A 1 87 ? 17.146 34.663 10.205 1.00 28.40 335 TYR A C 1
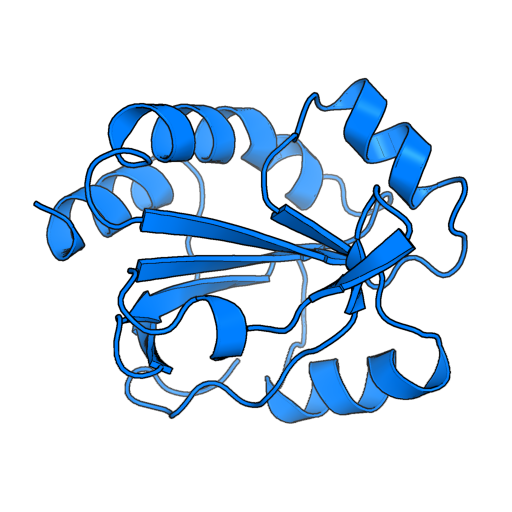ATOM 711 O O . TYR A 1 87 ? 17.571 33.785 9.464 1.00 30.77 335 TYR A O 1
ATOM 720 N N . TRP A 1 88 ? 17.875 35.721 10.525 1.00 22.17 336 TRP A N 1
ATOM 721 C CA . TRP A 1 88 ? 19.290 35.753 10.231 1.00 19.06 336 TRP A CA 1
ATOM 722 C C . TRP A 1 88 ? 20.027 35.297 11.498 1.00 22.63 336 TRP A C 1
ATOM 723 O O . TRP A 1 88 ? 19.434 34.616 12.326 1.00 23.63 336 TRP A O 1
ATOM 734 N N . ASN A 1 89 ? 21.301 35.630 11.660 1.00 21.56 337 ASN A N 1
ATOM 735 C CA . ASN A 1 89 ? 22.015 35.193 12.859 1.00 16.93 337 ASN A CA 1
ATOM 736 C C . ASN A 1 89 ? 21.570 36.075 14.017 1.00 22.53 337 ASN A C 1
ATOM 737 O O . ASN A 1 89 ? 21.903 37.251 14.050 1.00 28.89 337 ASN A O 1
ATOM 742 N N . GLN A 1 90 ? 20.810 35.514 14.939 1.00 23.13 338 GLN A N 1
ATOM 743 C CA . GLN A 1 90 ? 20.290 36.261 16.078 1.00 17.87 338 GLN A CA 1
ATOM 744 C C . GLN A 1 90 ? 20.886 35.757 17.381 1.00 19.00 338 GLN A C 1
ATOM 745 O O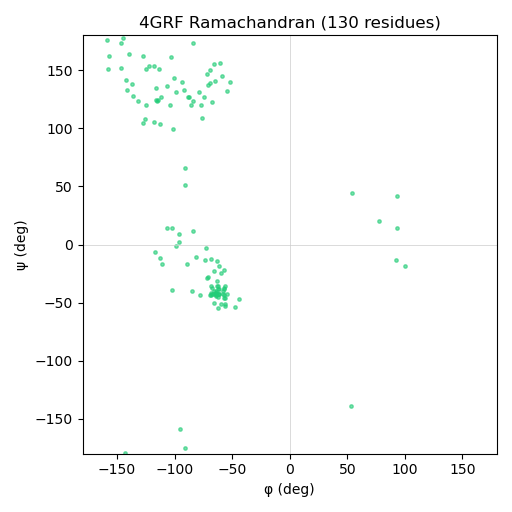 . GLN A 1 90 ? 20.751 34.560 17.709 1.00 20.60 338 GLN A O 1
ATOM 751 N N . VAL A 1 91 ? 21.502 36.652 18.152 1.00 17.43 339 VAL A N 1
ATOM 752 C CA . VAL A 1 91 ? 21.981 36.286 19.475 1.00 16.63 339 VAL A CA 1
ATOM 753 C C . VAL A 1 91 ? 21.374 37.161 20.556 1.00 17.49 339 VAL A C 1
ATOM 754 O O . VAL A 1 91 ? 20.993 38.304 20.317 1.00 16.91 339 VAL A O 1
ATOM 758 N N . LEU A 1 92 ? 21.298 36.585 21.752 1.00 18.10 340 LEU A N 1
ATOM 759 C CA . LEU A 1 92 ? 20.890 37.294 22.952 1.00 18.04 340 LEU A CA 1
ATOM 760 C C . LEU A 1 92 ? 22.077 37.422 23.886 1.00 18.15 340 LEU A C 1
ATOM 761 O O . LEU A 1 92 ? 22.721 36.415 24.231 1.00 19.41 340 LEU A O 1
ATOM 766 N N . LEU A 1 93 ? 22.354 38.648 24.303 1.00 21.47 341 LEU A N 1
ATOM 767 C CA . LEU A 1 93 ? 23.448 38.920 25.242 1.00 20.29 341 LEU A CA 1
ATOM 768 C C . LEU A 1 93 ? 23.092 38.352 26.616 1.00 21.07 341 LEU A C 1
ATOM 769 O O . LEU A 1 93 ? 21.939 38.427 27.068 1.00 23.44 341 LEU A O 1
ATOM 774 N N . GLN A 1 94 ? 24.071 37.759 27.263 1.00 22.07 342 GLN A N 1
ATOM 775 C CA . GLN A 1 94 ? 23.861 37.368 28.656 1.00 25.30 342 GLN A CA 1
ATOM 776 C C . GLN A 1 94 ? 23.844 38.642 29.490 1.00 26.60 342 GLN A C 1
ATOM 777 O O . GLN A 1 94 ? 24.518 39.626 29.166 1.00 27.58 342 GLN A O 1
ATOM 783 N N . LYS A 1 95 ? 23.033 38.627 30.548 1.00 30.90 343 LYS A N 1
ATOM 784 C CA . LYS A 1 95 ? 22.834 39.781 31.422 1.00 28.07 343 LYS A CA 1
ATOM 785 C C . LYS A 1 95 ? 24.143 40.480 31.775 1.00 26.44 343 LYS A C 1
ATOM 786 O O . LYS A 1 95 ? 24.237 41.700 31.696 1.00 33.54 343 LYS A O 1
ATOM 792 N N . ASP A 1 96 ? 25.144 39.692 32.152 1.00 32.13 344 ASP A N 1
ATOM 793 C CA . ASP A 1 96 ? 26.417 40.232 32.629 1.00 42.26 344 ASP A CA 1
ATOM 794 C C . ASP A 1 96 ? 27.263 40.835 31.527 1.00 38.53 344 ASP A C 1
ATOM 795 O O . ASP A 1 96 ? 28.336 41.359 31.801 1.00 35.84 344 ASP A O 1
ATOM 800 N N . ASP A 1 97 ? 26.797 40.753 30.284 1.00 32.09 345 ASP A N 1
ATOM 801 C CA . ASP A 1 97 ? 27.564 41.281 29.145 1.00 27.00 345 ASP A CA 1
ATOM 802 C C . ASP A 1 97 ? 26.924 42.510 28.523 1.00 25.30 345 ASP A C 1
ATOM 803 O O . ASP A 1 97 ? 27.575 43.238 27.780 1.00 26.58 345 ASP A O 1
ATOM 808 N N . VAL A 1 98 ? 25.650 42.745 28.829 1.00 25.71 346 VAL A N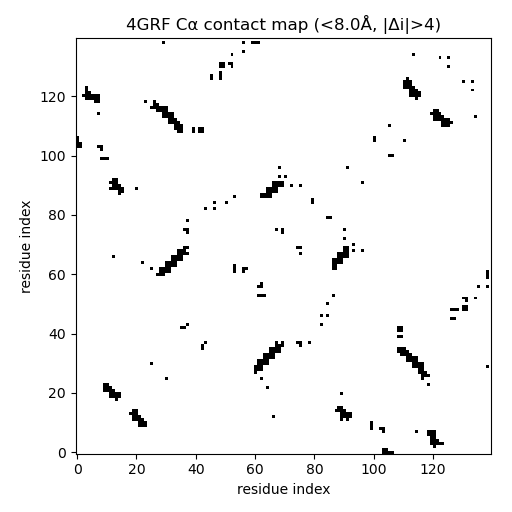 1
ATOM 809 C CA . VAL A 1 98 ? 24.923 43.831 28.191 1.00 25.53 346 VAL A CA 1
ATOM 810 C C . VAL A 1 98 ? 25.584 45.198 28.360 1.00 27.61 346 VAL A C 1
ATOM 811 O O . VAL A 1 98 ? 25.798 45.913 27.392 1.00 26.54 346 VAL A O 1
ATOM 815 N N . LYS A 1 99 ? 25.890 45.574 29.598 1.00 25.25 347 LYS A N 1
ATOM 816 C CA . LYS A 1 99 ? 26.470 46.879 29.844 1.00 31.95 347 LYS A CA 1
ATOM 817 C C . LYS A 1 99 ? 27.828 47.023 29.143 1.00 21.45 347 LYS A C 1
ATOM 818 O O . LYS A 1 99 ? 28.104 48.055 28.542 1.00 26.48 347 LYS A O 1
ATOM 824 N N . ASP A 1 100 ? 28.654 45.987 29.205 1.00 23.99 348 ASP A N 1
ATOM 825 C CA . ASP A 1 100 ? 29.983 46.036 28.582 1.00 27.97 348 ASP A CA 1
ATOM 826 C C . ASP A 1 100 ? 29.902 46.245 27.066 1.00 27.12 348 ASP A C 1
ATOM 827 O O . ASP A 1 100 ? 30.670 47.009 26.494 1.00 25.07 348 ASP A O 1
ATOM 832 N N . VAL A 1 101 ? 28.977 45.544 26.418 1.00 25.35 349 VAL A N 1
ATOM 833 C CA . VAL A 1 101 ? 28.816 45.668 24.975 1.00 27.24 349 VAL A CA 1
ATOM 834 C C . VAL A 1 101 ? 28.330 47.061 24.603 1.00 19.95 349 VAL A C 1
ATOM 835 O O . VAL A 1 101 ? 28.892 47.703 23.708 1.00 23.66 349 VAL A O 1
ATOM 839 N N . LEU A 1 102 ? 27.262 47.534 25.250 1.00 23.41 350 LEU A N 1
ATOM 840 C CA . LEU A 1 102 ? 26.754 48.863 24.971 1.00 26.52 350 LEU A CA 1
ATOM 841 C C . LEU A 1 102 ? 27.795 49.941 25.201 1.00 23.02 350 LEU A C 1
ATOM 842 O O . LEU A 1 102 ? 27.896 50.877 24.417 1.00 22.23 350 LEU A O 1
ATOM 847 N N . GLU A 1 103 ? 28.553 49.833 26.284 1.00 24.91 351 GLU A N 1
ATOM 848 C CA . GLU A 1 103 ? 29.580 50.827 26.541 1.00 29.63 351 GLU A CA 1
ATOM 849 C C . GLU A 1 103 ? 30.669 50.763 25.475 1.00 24.31 351 GLU A C 1
ATOM 850 O O . GLU A 1 103 ? 31.097 51.789 24.966 1.00 23.37 351 GLU A O 1
ATOM 856 N N . SER A 1 104 ? 31.081 49.556 25.104 1.00 24.46 352 SER A N 1
ATOM 857 C CA . SER A 1 104 ? 32.166 49.397 24.140 1.00 26.32 352 SER A CA 1
ATOM 858 C C . SER A 1 104 ? 31.815 49.973 22.762 1.00 24.68 352 SER A C 1
ATOM 859 O O . SER A 1 104 ? 32.695 50.429 22.049 1.00 22.10 352 SER A O 1
ATOM 862 N N . TYR A 1 105 ? 30.526 49.938 22.389 1.00 23.40 353 TYR A N 1
ATOM 863 C CA . TYR A 1 105 ? 30.065 50.513 21.126 1.00 20.34 353 TYR A CA 1
ATOM 864 C C . TYR A 1 105 ? 29.516 51.919 21.301 1.00 22.90 353 TYR A C 1
ATOM 865 O O . TYR A 1 105 ? 29.072 52.540 20.334 1.00 24.28 353 TYR A O 1
ATOM 874 N N . CYS A 1 106 ? 29.578 52.402 22.540 1.00 24.13 354 CYS A N 1
ATOM 875 C CA A CYS A 1 106 ? 29.026 53.688 22.938 0.50 23.17 354 CYS A CA 1
ATOM 876 C CA B CYS A 1 106 ? 29.063 53.723 22.879 0.50 23.31 354 CYS A CA 1
ATOM 877 C C . CYS A 1 106 ? 27.609 53.896 22.422 1.00 23.50 354 CYS A C 1
ATOM 878 O O . CYS A 1 106 ? 27.288 54.912 21.796 1.00 27.80 354 CYS A O 1
ATOM 883 N N . ILE A 1 107 ? 26.765 52.910 22.698 1.00 22.93 355 ILE A N 1
ATOM 884 C CA . ILE A 1 107 ? 25.400 52.933 22.213 1.00 21.19 355 ILE A CA 1
ATOM 885 C C . ILE A 1 107 ? 24.536 53.704 23.164 1.00 24.65 355 ILE A C 1
ATOM 886 O O . ILE A 1 107 ? 24.399 53.353 24.339 1.00 25.42 355 ILE A O 1
ATOM 891 N N . VAL A 1 108 ? 23.958 54.760 22.617 1.00 22.11 356 VAL A N 1
ATOM 892 C CA . VAL A 1 108 ? 23.128 55.679 23.355 1.00 25.32 356 VAL A CA 1
ATOM 893 C C . VAL A 1 108 ? 21.652 55.425 23.080 1.00 29.85 356 VAL A C 1
ATOM 894 O O . VAL A 1 108 ? 20.808 55.537 23.972 1.00 30.39 356 VAL A O 1
ATOM 898 N N . GLY A 1 109 ? 21.339 55.121 21.830 1.00 26.90 357 GLY A N 1
ATOM 899 C CA . GLY A 1 109 ? 19.942 54.939 21.425 1.00 29.91 357 GLY A CA 1
ATOM 900 C C . GLY A 1 109 ? 19.772 53.786 20.462 1.00 29.14 357 GLY A C 1
ATOM 901 O O . GLY A 1 109 ? 20.743 53.313 19.876 1.00 23.28 357 GLY A O 1
ATOM 902 N N . PHE A 1 110 ? 18.529 53.339 20.310 1.00 22.22 358 PHE A N 1
ATOM 903 C CA . PHE A 1 110 ? 18.179 52.218 19.424 1.00 24.22 358 PHE A CA 1
ATOM 904 C C . PHE A 1 110 ? 17.113 52.658 18.436 1.00 32.57 358 PHE A C 1
ATOM 905 O O . PHE A 1 110 ? 16.314 53.537 18.743 1.00 31.46 358 PHE A O 1
ATOM 913 N N . PRO A 1 111 ? 17.092 52.056 17.236 1.00 30.05 359 PRO A N 1
ATOM 914 C CA . PRO A 1 111 ? 17.987 51.028 16.752 1.00 27.89 359 PRO A CA 1
ATOM 915 C C . PRO A 1 111 ? 19.421 51.556 16.592 1.00 18.05 359 PRO A C 1
ATOM 916 O O . PRO A 1 111 ? 19.628 52.752 16.441 1.00 22.03 359 PRO A O 1
ATOM 920 N N . HIS A 1 112 ? 20.374 50.638 16.661 1.00 22.49 360 HIS A N 1
ATOM 921 C CA . HIS A 1 112 ? 21.754 50.923 16.370 1.00 18.28 360 HIS A CA 1
ATOM 922 C C . HIS A 1 112 ? 22.208 49.890 15.335 1.00 16.38 360 HIS A C 1
ATOM 923 O O . HIS A 1 112 ? 22.369 48.690 15.648 1.00 18.20 360 HIS A O 1
ATOM 930 N N . ILE A 1 113 ? 22.331 50.351 14.092 1.00 17.06 361 ILE A N 1
ATOM 931 C CA . ILE A 1 113 ? 22.661 49.445 12.996 1.00 17.11 361 ILE A CA 1
ATOM 932 C C . ILE A 1 113 ? 23.901 49.948 12.259 1.00 19.89 361 ILE A C 1
ATOM 933 O O . ILE A 1 113 ? 23.918 51.067 11.726 1.00 20.42 361 ILE A O 1
ATOM 938 N N . ILE A 1 114 ? 24.929 49.115 12.243 1.00 17.98 362 ILE A N 1
ATOM 939 C CA . ILE A 1 114 ? 26.211 49.465 11.663 1.00 16.58 362 ILE A CA 1
ATOM 940 C C . ILE A 1 114 ? 26.643 48.390 10.660 1.00 17.42 362 ILE A C 1
ATOM 941 O O . ILE A 1 114 ? 26.135 47.284 10.684 1.00 16.26 362 ILE A O 1
ATOM 946 N N . LEU A 1 115 ? 27.589 48.733 9.791 1.00 16.67 363 LEU A N 1
ATOM 947 C CA . LEU A 1 115 ? 28.143 47.805 8.818 1.00 14.73 363 LEU A CA 1
ATOM 948 C C . LEU A 1 115 ? 29.606 47.601 9.140 1.00 15.11 363 LEU A C 1
ATOM 949 O O . LEU A 1 115 ? 30.363 48.577 9.262 1.00 17.10 363 LEU A O 1
ATOM 954 N N . VAL A 1 116 ? 29.965 46.340 9.341 1.00 16.29 364 VAL A N 1
ATOM 955 C CA . VAL A 1 116 ? 31.339 45.923 9.619 1.00 16.74 364 VAL A CA 1
ATOM 956 C C . VAL A 1 116 ? 31.939 45.223 8.387 1.00 17.92 364 VAL A C 1
ATOM 957 O O . VAL A 1 116 ? 31.294 44.397 7.756 1.00 17.70 364 VAL A O 1
ATOM 961 N N . ASP A 1 117 ? 33.188 45.559 8.051 1.00 15.49 365 ASP A N 1
ATOM 962 C CA . ASP A 1 117 ? 33.826 44.962 6.868 1.00 18.32 365 ASP A CA 1
ATOM 963 C C . ASP A 1 117 ? 34.455 43.596 7.191 1.00 16.20 365 ASP A C 1
ATOM 964 O O . ASP A 1 117 ? 34.431 43.133 8.329 1.00 18.78 365 ASP A O 1
ATOM 969 N N . PRO A 1 118 ? 34.947 42.893 6.172 1.00 17.20 366 PRO A N 1
ATOM 970 C CA . PRO A 1 118 ? 35.432 41.519 6.393 1.00 22.30 366 PRO A CA 1
ATOM 971 C C . PRO A 1 118 ? 36.634 41.418 7.334 1.00 19.27 366 PRO A C 1
ATOM 972 O O . PRO A 1 118 ? 36.960 40.328 7.816 1.00 22.31 366 PRO A O 1
ATOM 976 N N . GLU A 1 119 ? 37.276 42.547 7.610 1.00 21.57 367 GLU A N 1
ATOM 977 C CA . GLU A 1 119 ? 38.399 42.571 8.535 1.00 22.17 367 GLU A CA 1
ATOM 978 C C . GLU A 1 119 ? 37.992 43.024 9.928 1.00 24.34 367 GLU A C 1
ATOM 979 O O . GLU A 1 119 ? 38.821 43.105 10.830 1.00 23.67 367 GLU A O 1
ATOM 985 N N . GLY A 1 120 ? 36.717 43.358 10.104 1.00 21.83 368 GLY A N 1
ATOM 986 C CA . GLY A 1 120 ? 36.240 43.778 11.409 1.00 18.83 368 GLY A CA 1
ATOM 987 C C . GLY A 1 120 ? 36.236 45.274 11.732 1.00 18.77 368 GLY A C 1
ATOM 988 O O . GLY A 1 120 ? 36.065 45.662 12.881 1.00 21.20 368 GLY A O 1
ATOM 989 N N . LYS A 1 121 ? 36.390 46.102 10.710 1.00 20.21 369 LYS A N 1
ATOM 990 C CA . LYS A 1 121 ? 36.322 47.540 10.839 1.00 20.70 369 LYS A CA 1
ATOM 991 C C . LYS A 1 121 ? 34.917 48.075 10.568 1.00 22.16 369 LYS A C 1
ATOM 992 O O . LYS A 1 121 ? 34.232 47.620 9.650 1.00 21.94 369 LYS A O 1
ATOM 998 N N . ILE A 1 122 ? 34.490 49.052 11.356 1.00 18.92 370 ILE A N 1
ATOM 999 C CA . ILE A 1 122 ? 33.187 49.672 11.137 1.00 20.71 370 ILE A CA 1
ATOM 1000 C C . ILE A 1 122 ? 33.278 50.631 9.953 1.00 24.37 370 ILE A C 1
ATOM 1001 O O . ILE A 1 122 ? 34.052 51.592 9.983 1.00 24.12 370 ILE A O 1
ATOM 1006 N N . VAL A 1 123 ? 32.493 50.386 8.913 1.00 20.59 371 VAL A N 1
ATOM 1007 C CA . VAL A 1 123 ? 32.608 51.206 7.705 1.00 19.28 371 VAL A CA 1
ATOM 1008 C C . VAL A 1 123 ? 31.400 52.081 7.433 1.00 22.60 371 VAL A C 1
ATOM 1009 O O . VAL A 1 123 ? 31.453 52.953 6.572 1.00 23.75 371 VAL A O 1
ATOM 1013 N N . ALA A 1 124 ? 30.314 51.841 8.161 1.00 19.06 372 ALA A N 1
ATOM 1014 C CA . ALA A 1 124 ? 29.119 52.662 8.062 1.00 19.59 372 ALA A CA 1
ATOM 1015 C C . ALA A 1 124 ? 28.268 52.535 9.310 1.00 24.59 372 ALA A C 1
ATOM 1016 O O . ALA A 1 124 ? 28.273 51.508 10.005 1.00 22.52 372 ALA A O 1
ATOM 1018 N N . LYS A 1 125 ? 27.543 53.604 9.612 1.00 26.48 373 LYS A N 1
ATOM 1019 C CA . LYS A 1 125 ? 26.608 53.594 10.724 1.00 28.16 373 LYS A CA 1
ATOM 1020 C C . LYS A 1 125 ? 25.341 54.404 10.399 1.00 25.62 373 LYS A C 1
ATOM 1021 O O . LYS A 1 125 ? 25.190 54.955 9.289 1.00 24.05 373 LYS A O 1
ATOM 1027 N N . GLU A 1 126 ? 24.438 54.458 11.374 1.00 26.21 374 GLU A N 1
ATOM 1028 C CA . GLU A 1 126 ? 23.157 55.163 11.225 1.00 26.92 374 GLU A CA 1
ATOM 1029 C C . GLU A 1 126 ? 22.372 54.702 10.007 1.00 26.50 374 GLU A C 1
ATOM 1030 O O . GLU A 1 126 ? 21.800 55.516 9.273 1.00 28.46 374 GLU A O 1
ATOM 1036 N N . LEU A 1 127 ? 22.324 53.387 9.815 1.00 23.16 375 LEU A N 1
ATOM 1037 C CA . LEU A 1 127 ? 21.678 52.788 8.664 1.00 23.39 375 LEU A CA 1
ATOM 1038 C C . LEU A 1 127 ? 20.193 52.528 8.939 1.00 27.95 375 LEU A C 1
ATOM 1039 O O . LEU A 1 127 ? 19.852 51.879 9.915 1.00 24.28 375 LEU A O 1
ATOM 1044 N N . ARG A 1 128 ? 19.329 53.030 8.059 1.00 23.93 376 ARG A N 1
ATOM 1045 C CA . ARG A 1 128 ? 17.874 52.856 8.195 1.00 22.32 376 ARG A CA 1
ATOM 1046 C C . ARG A 1 128 ? 17.251 52.753 6.823 1.00 26.32 376 ARG A C 1
ATOM 1047 O O . ARG A 1 128 ? 17.763 53.314 5.861 1.00 31.00 376 ARG A O 1
ATOM 1055 N N . GLY A 1 129 ? 16.129 52.046 6.744 1.00 30.15 377 GLY A N 1
ATOM 1056 C CA . GLY A 1 129 ? 15.308 52.037 5.536 1.00 29.29 377 GLY A CA 1
ATOM 1057 C C . GLY A 1 129 ? 16.072 51.688 4.284 1.00 33.83 377 GLY A C 1
ATOM 1058 O O . GLY A 1 129 ? 16.924 50.804 4.289 1.00 28.38 377 GLY A O 1
ATOM 1059 N N . ASP A 1 130 ? 15.763 52.397 3.205 1.00 26.37 378 ASP A N 1
ATOM 1060 C CA . ASP A 1 130 ? 16.336 52.086 1.904 1.00 29.50 378 ASP A CA 1
ATOM 1061 C C . ASP A 1 130 ? 17.834 52.342 1.911 1.00 29.98 378 ASP A C 1
ATOM 1062 O O . ASP A 1 130 ? 18.571 51.784 1.094 1.00 28.32 378 ASP A O 1
ATOM 1067 N N . ASP A 1 131 ? 18.279 53.191 2.832 1.00 29.79 379 ASP A N 1
ATOM 1068 C CA . ASP A 1 131 ? 19.676 53.568 2.881 1.00 36.39 379 ASP A CA 1
ATOM 1069 C C . ASP A 1 131 ? 20.500 52.388 3.355 1.00 29.76 379 ASP A C 1
ATOM 1070 O O . ASP A 1 131 ? 21.670 52.229 3.014 1.00 32.62 379 ASP A O 1
ATOM 1075 N N . LEU A 1 132 ? 19.861 51.542 4.138 1.00 28.31 380 LEU A N 1
ATOM 1076 C CA . LEU A 1 132 ? 20.469 50.318 4.596 1.00 26.53 380 LEU A CA 1
ATOM 1077 C C . LEU A 1 132 ? 20.819 49.381 3.411 1.00 25.89 380 LEU A C 1
ATOM 1078 O O . LEU A 1 132 ? 21.983 48.966 3.222 1.00 22.16 380 LEU A O 1
ATOM 1083 N N . TYR A 1 133 ? 19.826 49.071 2.584 1.00 21.99 381 TYR A N 1
ATOM 1084 C CA . TYR A 1 133 ? 20.046 48.298 1.372 1.00 23.47 381 TYR A CA 1
ATOM 1085 C C . TYR A 1 133 ? 21.103 48.953 0.471 1.00 20.59 381 TYR A C 1
ATOM 1086 O O . TYR A 1 133 ? 22.050 48.301 0.011 1.00 21.78 381 TYR A O 1
ATOM 1095 N N . ASN A 1 134 ? 20.931 50.235 0.190 1.00 21.29 382 ASN A N 1
ATOM 1096 C CA . ASN A 1 134 ? 21.840 50.917 -0.740 1.00 22.82 382 ASN A CA 1
ATOM 1097 C C . ASN A 1 134 ? 23.273 50.943 -0.227 1.00 23.96 382 ASN A C 1
ATOM 1098 O O . ASN A 1 134 ? 24.208 50.782 -1.009 1.00 23.19 382 ASN A O 1
ATOM 1103 N N . THR A 1 135 ? 23.447 51.084 1.088 1.00 21.54 383 THR A N 1
ATOM 1104 C CA . THR A 1 135 ? 24.783 51.101 1.669 1.00 21.40 383 THR A CA 1
ATOM 1105 C C . THR A 1 135 ? 25.438 49.734 1.580 1.00 22.01 383 THR A C 1
ATOM 1106 O O . THR A 1 135 ? 26.613 49.610 1.197 1.00 21.42 383 THR A O 1
ATOM 1110 N N . VAL A 1 136 ? 24.684 48.678 1.876 1.00 19.90 384 VAL A N 1
ATOM 1111 C CA . VAL A 1 136 ? 25.247 47.354 1.767 1.00 20.30 384 VAL A CA 1
ATOM 1112 C C . VAL A 1 136 ? 25.602 47.058 0.316 1.00 26.48 384 VAL A C 1
ATOM 1113 O O . VAL A 1 136 ? 26.649 46.492 0.033 1.00 21.83 384 VAL A O 1
ATOM 1117 N N . GLU A 1 137 ? 24.731 47.438 -0.608 1.00 23.93 385 GLU A N 1
ATOM 1118 C CA . GLU A 1 137 ? 24.987 47.199 -2.031 1.00 22.79 385 GLU A CA 1
ATOM 1119 C C . GLU A 1 137 ? 26.321 47.822 -2.455 1.00 21.09 385 GLU A C 1
ATOM 1120 O O . GLU A 1 137 ? 27.143 47.185 -3.136 1.00 23.43 385 GLU A O 1
ATOM 1126 N N . LYS A 1 138 ? 26.516 49.063 -2.034 1.00 21.80 386 LYS A N 1
ATOM 1127 C CA . LYS A 1 138 ? 27.734 49.817 -2.315 1.00 24.14 386 LYS A CA 1
ATOM 1128 C C . LYS A 1 138 ? 29.010 49.105 -1.881 1.00 29.10 386 LYS A C 1
ATOM 1129 O O . LYS A 1 138 ? 29.997 49.075 -2.614 1.00 26.09 386 LYS A O 1
ATOM 1135 N N . PHE A 1 139 ? 28.993 48.505 -0.699 1.00 20.15 387 PHE A N 1
ATOM 1136 C CA . PHE A 1 139 ? 30.186 47.867 -0.166 1.00 22.55 387 PHE A CA 1
ATOM 1137 C C . PHE A 1 139 ? 30.338 46.442 -0.685 1.00 23.94 387 PHE A C 1
ATOM 1138 O O . PHE A 1 139 ? 31.432 45.993 -0.981 1.00 22.75 387 PHE A O 1
ATOM 1146 N N . VAL A 1 140 ? 29.237 45.712 -0.785 1.00 20.43 388 VAL A N 1
ATOM 1147 C CA . VAL A 1 140 ? 29.315 44.317 -1.190 1.00 22.32 388 VAL A CA 1
ATOM 1148 C C . VAL A 1 140 ? 29.502 44.196 -2.706 1.00 25.84 388 VAL A C 1
ATOM 1149 O O . VAL A 1 140 ? 30.309 43.397 -3.154 1.00 26.72 388 VAL A O 1
ATOM 1153 N N . ASN A 1 141 ? 28.769 44.991 -3.489 1.00 26.23 389 ASN A N 1
ATOM 1154 C CA . ASN A 1 141 ? 28.926 44.987 -4.949 1.00 33.45 389 ASN A CA 1
ATOM 1155 C C . ASN A 1 141 ? 29.894 46.076 -5.368 1.00 45.37 389 ASN A C 1
ATOM 1156 O O . ASN A 1 141 ? 29.574 47.251 -5.266 1.00 56.37 389 ASN A O 1
#